Protein AF-C5LN02-F1 (afdb_monomer)

pLDDT: mean 79.09, std 23.13, range [32.88, 97.5]

Sequence (133 aa):
MFIADDRYTRKMIDAIHNGTLKSMVEAEELVSTPVFGLRIPTSLPGIPSEVLDPANGWADKQAYLQQLQRLAVLFNNNFEEYASKCPSRVAAAGPRVIESSGDTVRQTESNHSMATSSEVRRQTKAATVKDEI

Solvent-accessible surface area (backbone atoms only — not comparable to full-atom values): 8854 Å² total; per-residue (Å²): 135,85,70,84,49,70,69,47,60,52,48,54,52,48,29,56,75,73,39,55,52,54,54,36,60,76,67,63,49,50,47,67,41,91,42,60,60,49,72,38,57,64,64,49,93,95,44,67,47,64,71,58,45,69,66,65,73,41,92,50,62,65,61,46,51,54,50,54,43,53,49,27,51,54,53,53,63,66,39,57,86,47,53,90,81,47,59,67,72,59,67,71,58,52,51,50,73,78,77,73,92,78,76,93,73,85,88,81,90,87,88,78,80,88,80,77,99,77,79,90,82,82,89,81,90,86,89,78,83,92,84,81,139

Organism: Perkinsus marinus (strain ATCC 50983 / TXsc) (NCBI:txid423536)

Radius of gyration: 30.46 Å; Cα contacts (8 Å, |Δi|>4): 81; chains: 1; bounding box: 75×82×62 Å

Nearest PDB structures (foldseek):
  1xkv-assembly1_B  TM=9.693E-01  e=6.116E-07  Thermus thermophilus HB8
  2pc9-assembly3_C  TM=9.646E-01  e=7.433E-07  Thermus thermophilus HB8
  2pc9-assembly2_B  TM=9.693E-01  e=9.034E-07  Thermus thermophilus HB8
  1xkv-assembly1_A  TM=9.591E-01  e=6.965E-07  Thermus thermophilus HB8
  2pc9-assembly1_A  TM=8.523E-01  e=2.911E-06  Thermus thermophilus HB8

Foldseek 3Di:
DCDPDPVVVVQVVVCVVVCVVVVCVVVVQWDADQWQRDTWHCDGPPDPSCVRDVCSVDPDNVVVVVVSLVVLVVQLVVCPVCPVVDDPVVVVSGTDRDPDPPDPDDDDDDPDDDDDPPDDPDPDDDDDDDDDD

Structure (mmCIF, N/CA/C/O backbone):
data_AF-C5LN02-F1
#
_entry.id   AF-C5LN02-F1
#
loop_
_atom_site.group_PDB
_atom_site.id
_atom_site.type_symbol
_atom_site.label_atom_id
_atom_site.label_alt_id
_atom_site.label_comp_id
_atom_site.label_asym_id
_atom_site.label_entity_id
_atom_site.label_seq_id
_atom_site.pdbx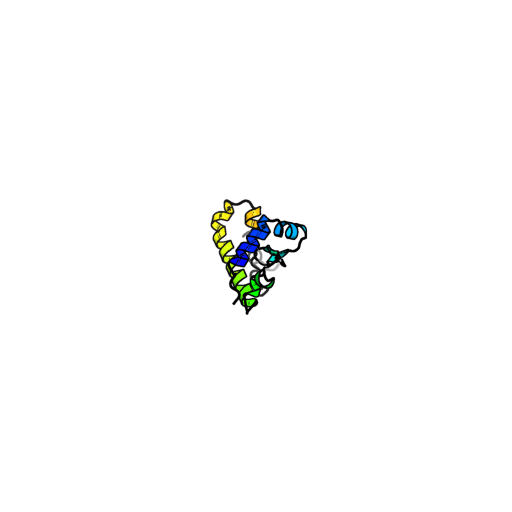_PDB_ins_code
_atom_site.Cartn_x
_atom_site.Cartn_y
_atom_site.Cartn_z
_atom_site.occupancy
_atom_site.B_iso_or_equiv
_atom_site.auth_seq_id
_atom_site.auth_comp_id
_atom_site.auth_asym_id
_atom_site.auth_atom_id
_atom_site.pdbx_PDB_model_num
ATOM 1 N N . MET A 1 1 ? -20.302 -3.540 1.214 1.00 45.75 1 MET A N 1
ATOM 2 C CA . MET A 1 1 ? -19.382 -2.886 0.262 1.00 45.75 1 MET A CA 1
ATOM 3 C C . MET A 1 1 ? -18.797 -1.662 0.952 1.00 45.75 1 MET A C 1
ATOM 5 O O . MET A 1 1 ? -19.457 -0.635 1.015 1.00 45.75 1 MET A O 1
ATOM 9 N N . PHE A 1 2 ? -17.622 -1.814 1.566 1.00 54.62 2 PHE A N 1
ATOM 10 C CA . PHE A 1 2 ? -16.899 -0.742 2.257 1.00 54.62 2 PHE A CA 1
ATOM 11 C C . PHE A 1 2 ? -15.977 -0.057 1.244 1.00 54.62 2 PHE A C 1
ATOM 13 O O . PHE A 1 2 ? -14.795 -0.370 1.164 1.00 54.62 2 PHE A O 1
ATOM 20 N N . ILE A 1 3 ? -16.529 0.805 0.388 1.00 51.62 3 ILE A N 1
ATOM 21 C CA . ILE A 1 3 ? -15.678 1.685 -0.422 1.00 51.62 3 ILE A CA 1
ATOM 22 C C . ILE A 1 3 ? -15.181 2.784 0.509 1.00 51.62 3 ILE A C 1
ATOM 24 O O . ILE A 1 3 ? -15.979 3.342 1.260 1.00 51.62 3 ILE A O 1
ATOM 28 N N . ALA A 1 4 ? -13.865 3.013 0.494 1.00 57.97 4 ALA A N 1
ATOM 29 C CA . ALA A 1 4 ? -13.159 3.971 1.330 1.00 57.97 4 ALA A CA 1
ATOM 30 C C . ALA A 1 4 ? -13.943 5.282 1.430 1.00 57.97 4 ALA A C 1
ATOM 32 O O . ALA A 1 4 ? -14.075 6.032 0.465 1.00 57.97 4 ALA A O 1
ATOM 33 N N . ASP A 1 5 ? -14.506 5.509 2.609 1.00 71.31 5 ASP A N 1
ATOM 34 C CA . ASP A 1 5 ? -15.122 6.772 2.948 1.00 71.31 5 ASP A CA 1
ATOM 35 C C . ASP A 1 5 ? -14.037 7.845 2.859 1.00 71.31 5 ASP A C 1
ATOM 37 O O . ASP A 1 5 ? -12.945 7.671 3.400 1.00 71.31 5 ASP A O 1
ATOM 41 N N . ASP A 1 6 ? -14.321 8.952 2.186 1.00 77.62 6 ASP A N 1
ATOM 42 C CA . ASP A 1 6 ? -13.391 10.074 2.070 1.00 77.62 6 ASP A CA 1
ATOM 43 C C . ASP A 1 6 ? -12.912 10.572 3.456 1.00 77.62 6 ASP A C 1
ATOM 45 O O . ASP A 1 6 ? -11.767 11.002 3.624 1.00 77.62 6 ASP A O 1
ATOM 49 N N . ARG A 1 7 ? -13.719 10.379 4.510 1.00 89.25 7 ARG A N 1
ATOM 50 C CA . ARG A 1 7 ? -13.311 10.620 5.903 1.00 89.25 7 ARG A CA 1
ATOM 51 C C . ARG A 1 7 ? -12.126 9.753 6.341 1.00 89.25 7 ARG A C 1
ATOM 53 O O . ARG A 1 7 ? -11.325 10.213 7.149 1.00 89.25 7 ARG A O 1
ATOM 60 N N . TYR A 1 8 ? -11.991 8.523 5.848 1.00 92.69 8 TYR A N 1
ATOM 61 C CA . TYR A 1 8 ? -10.868 7.644 6.190 1.00 92.69 8 TYR A CA 1
ATOM 62 C C . TYR A 1 8 ? -9.573 8.101 5.535 1.00 92.69 8 TYR A C 1
ATOM 64 O O . TYR A 1 8 ? -8.558 8.171 6.222 1.00 92.69 8 TYR A O 1
ATOM 72 N N . THR A 1 9 ? -9.599 8.498 4.262 1.00 92.25 9 THR A N 1
ATOM 73 C CA . THR A 1 9 ? -8.409 9.062 3.610 1.00 92.25 9 THR A CA 1
ATOM 74 C C . THR A 1 9 ? -7.942 10.331 4.327 1.00 92.25 9 THR A C 1
ATOM 76 O O . THR A 1 9 ? -6.751 10.463 4.602 1.00 92.25 9 THR A O 1
ATOM 79 N N . ARG A 1 10 ? -8.865 11.219 4.733 1.00 94.69 10 ARG A N 1
ATOM 80 C CA . ARG A 1 10 ? -8.529 12.400 5.555 1.00 94.69 10 ARG A CA 1
ATOM 81 C C . ARG A 1 10 ? -7.901 12.014 6.899 1.00 94.69 10 ARG A C 1
ATOM 83 O O . ARG A 1 10 ? -6.861 12.554 7.247 1.00 94.69 10 ARG A O 1
ATOM 90 N N . LYS A 1 11 ? -8.450 11.020 7.606 1.00 94.75 11 LYS A N 1
ATOM 91 C CA . LYS A 1 11 ? -7.865 10.524 8.868 1.00 94.75 11 LYS A CA 1
ATOM 92 C C . LYS A 1 11 ? -6.475 9.906 8.695 1.00 94.75 11 LYS A C 1
ATOM 94 O O . LYS A 1 11 ? -5.630 10.074 9.570 1.00 94.75 11 LYS A O 1
ATOM 99 N N . MET A 1 12 ? -6.216 9.209 7.585 1.00 94.88 12 MET A N 1
ATOM 100 C CA . MET A 1 12 ? -4.870 8.708 7.271 1.00 94.88 12 MET A CA 1
ATOM 101 C C . MET A 1 12 ? -3.890 9.869 7.069 1.00 94.88 12 MET A C 1
ATOM 103 O O . MET A 1 12 ? -2.773 9.818 7.576 1.00 94.88 12 MET A O 1
ATOM 107 N N . ILE A 1 13 ? -4.319 10.932 6.380 1.00 95.44 13 ILE A N 1
ATOM 108 C CA . ILE A 1 13 ? -3.529 12.157 6.198 1.00 95.44 13 ILE A CA 1
ATOM 109 C C . ILE A 1 13 ? -3.262 12.840 7.548 1.00 95.44 13 ILE A C 1
ATOM 111 O O . ILE A 1 13 ? -2.116 13.181 7.842 1.00 95.44 13 ILE A O 1
ATOM 115 N N . ASP A 1 14 ? -4.273 12.965 8.409 1.00 96.56 14 ASP A N 1
ATOM 116 C CA . ASP A 1 14 ? -4.108 13.527 9.755 1.00 96.56 14 ASP A CA 1
ATOM 117 C C . ASP A 1 14 ? -3.089 12.725 10.579 1.00 96.56 14 ASP A C 1
ATOM 119 O O . ASP A 1 14 ? -2.219 13.308 11.225 1.00 96.56 14 ASP A O 1
ATOM 123 N N . ALA A 1 15 ? -3.145 11.390 10.512 1.00 96.44 15 ALA A N 1
ATOM 124 C CA . ALA A 1 15 ? -2.203 10.495 11.187 1.00 96.44 15 ALA A CA 1
ATOM 125 C C . ALA A 1 15 ? -0.762 10.594 10.659 1.00 96.44 15 ALA A C 1
ATOM 127 O O . ALA A 1 15 ? 0.188 10.353 11.410 1.00 96.44 15 ALA A O 1
ATOM 128 N N . ILE A 1 16 ? -0.585 10.957 9.385 1.00 96.44 16 ILE A N 1
ATOM 129 C CA . ILE A 1 16 ? 0.730 11.282 8.820 1.00 96.44 16 ILE A CA 1
ATOM 130 C C . ILE A 1 16 ? 1.231 12.604 9.413 1.00 96.44 16 ILE A C 1
ATOM 132 O O . ILE A 1 16 ? 2.369 12.674 9.876 1.00 96.44 16 ILE A O 1
ATOM 136 N N . HIS A 1 17 ? 0.389 13.641 9.439 1.00 97.50 17 HIS A N 1
ATOM 137 C CA . HIS A 1 17 ? 0.787 14.977 9.894 1.00 97.50 17 HIS A CA 1
ATOM 138 C C . HIS A 1 17 ? 1.015 15.080 11.403 1.00 97.50 17 HIS A C 1
ATOM 140 O O . HIS A 1 17 ? 1.917 15.796 11.833 1.00 97.50 17 HIS A O 1
ATOM 146 N N . ASN A 1 18 ? 0.229 14.370 12.211 1.00 97.00 18 ASN A N 1
ATOM 147 C CA . ASN A 1 18 ? 0.353 14.393 13.669 1.00 97.00 18 ASN A CA 1
ATOM 148 C C . ASN A 1 18 ? 1.407 13.407 14.214 1.00 97.00 18 ASN A C 1
ATOM 150 O O . ASN A 1 18 ? 1.622 13.350 15.421 1.00 97.00 18 ASN A O 1
ATOM 154 N N . GLY A 1 19 ? 2.060 12.635 13.339 1.00 97.00 19 GLY A N 1
ATOM 155 C CA . GLY A 1 19 ? 3.123 11.700 13.704 1.00 97.00 19 GLY A CA 1
ATOM 156 C C . GLY A 1 19 ? 2.656 10.317 14.164 1.00 97.00 19 GLY A C 1
ATOM 157 O O . GLY A 1 19 ? 3.511 9.457 14.355 1.00 97.00 19 GLY A O 1
ATOM 158 N N . THR A 1 20 ? 1.348 10.052 14.272 1.00 96.94 20 THR A N 1
ATOM 159 C CA . THR A 1 20 ? 0.816 8.735 14.685 1.00 96.94 20 THR A CA 1
ATOM 160 C C . THR A 1 20 ? 1.373 7.617 13.807 1.00 96.94 20 THR A C 1
ATOM 162 O O . THR A 1 20 ? 1.888 6.624 14.316 1.00 96.94 20 THR A O 1
ATOM 165 N N . LEU A 1 21 ? 1.347 7.797 12.481 1.00 95.88 21 LEU A N 1
ATOM 166 C CA . LEU A 1 21 ? 1.844 6.775 11.558 1.00 95.88 21 LEU A CA 1
ATOM 167 C C . LEU A 1 21 ? 3.365 6.588 11.669 1.00 95.88 21 LEU A C 1
ATOM 169 O O . LEU A 1 21 ? 3.865 5.480 11.503 1.00 95.88 21 LEU A O 1
ATOM 173 N N . LYS A 1 22 ? 4.109 7.657 11.982 1.00 97.19 22 LYS A N 1
ATOM 174 C CA . LYS A 1 22 ? 5.556 7.578 12.212 1.00 97.19 22 LYS A CA 1
ATOM 175 C C . LYS A 1 22 ? 5.861 6.746 13.459 1.00 97.19 22 LYS A C 1
ATOM 177 O O . LYS A 1 22 ? 6.699 5.855 13.381 1.00 97.19 22 LYS A O 1
ATOM 182 N N . SER A 1 23 ? 5.154 6.986 14.562 1.00 96.75 23 SER A N 1
ATOM 183 C CA . SER A 1 23 ? 5.315 6.204 15.792 1.00 96.75 23 SER A CA 1
ATOM 184 C C . SER A 1 23 ? 4.997 4.723 15.577 1.00 96.75 23 SER A C 1
ATOM 186 O O . SER A 1 23 ? 5.725 3.872 16.074 1.00 96.75 23 SER A O 1
ATOM 188 N N . MET A 1 24 ? 3.988 4.402 14.763 1.00 95.88 24 MET A N 1
ATOM 189 C CA . MET A 1 24 ? 3.687 3.014 14.381 1.00 95.88 24 MET A CA 1
ATOM 190 C C . MET A 1 24 ? 4.820 2.369 13.571 1.00 95.88 24 MET A C 1
ATOM 192 O O . MET A 1 24 ? 5.122 1.194 13.761 1.00 95.88 24 MET A O 1
ATOM 196 N N . VAL A 1 25 ? 5.472 3.125 12.675 1.00 95.81 25 VAL A N 1
ATOM 197 C CA . VAL A 1 25 ? 6.650 2.642 11.932 1.00 95.81 25 VAL A CA 1
ATOM 198 C C . VAL A 1 25 ? 7.814 2.353 12.875 1.00 95.81 25 VAL A C 1
ATOM 200 O O . VAL A 1 25 ? 8.470 1.328 12.715 1.00 95.81 25 VAL A O 1
ATOM 203 N N . GLU A 1 26 ? 8.062 3.230 13.846 1.00 96.56 26 GLU A N 1
ATOM 204 C CA . GLU A 1 26 ? 9.116 3.059 14.856 1.00 96.56 26 GLU A CA 1
ATOM 205 C C . GLU A 1 26 ? 8.833 1.884 15.804 1.00 96.56 26 GLU A C 1
ATOM 207 O O . GLU A 1 26 ? 9.769 1.225 16.248 1.00 96.56 26 GLU A O 1
ATOM 212 N N . ALA A 1 27 ? 7.557 1.598 16.073 1.00 95.69 27 ALA A N 1
ATOM 213 C CA . ALA A 1 27 ? 7.102 0.482 16.900 1.00 95.69 27 ALA A CA 1
ATOM 214 C C . ALA A 1 27 ? 6.912 -0.843 16.128 1.00 95.69 27 ALA A C 1
ATOM 216 O O . ALA A 1 27 ? 6.488 -1.831 16.720 1.00 95.69 27 ALA A O 1
ATOM 217 N N . GLU A 1 28 ? 7.211 -0.878 14.823 1.00 94.06 28 GLU A N 1
ATOM 218 C CA . GLU A 1 28 ? 7.036 -2.052 13.948 1.00 94.06 28 GLU A CA 1
ATOM 219 C C . GLU A 1 28 ? 5.585 -2.585 13.861 1.00 94.06 28 GLU A C 1
ATOM 221 O O . GLU A 1 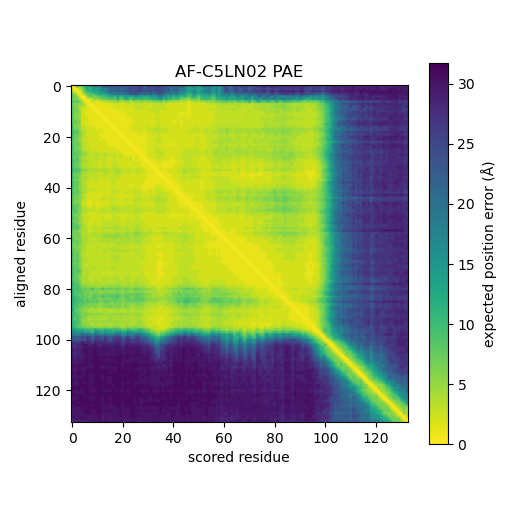28 ? 5.345 -3.757 13.580 1.00 94.06 28 GLU A O 1
ATOM 226 N N . GLU A 1 29 ? 4.582 -1.715 14.008 1.00 94.94 29 GLU A N 1
ATOM 227 C CA . GLU A 1 29 ? 3.150 -2.079 14.021 1.00 94.94 29 GLU A CA 1
ATOM 228 C C . GLU A 1 29 ? 2.511 -2.165 12.615 1.00 94.94 29 GLU A C 1
ATOM 230 O O . GLU A 1 29 ? 1.292 -2.017 12.440 1.00 94.94 29 GLU A O 1
ATOM 235 N N . LEU A 1 30 ? 3.337 -2.383 11.585 1.00 95.69 30 LEU A N 1
ATOM 236 C CA . LEU A 1 30 ? 2.921 -2.460 10.185 1.00 95.69 30 LEU A CA 1
ATOM 237 C C . LEU A 1 30 ? 3.203 -3.842 9.599 1.00 95.69 30 LEU A C 1
ATOM 239 O O . LEU A 1 30 ? 4.244 -4.448 9.841 1.00 95.69 30 LEU A O 1
ATOM 243 N N . VAL A 1 31 ? 2.314 -4.293 8.721 1.00 95.06 31 VAL A N 1
ATOM 244 C CA . VAL A 1 31 ? 2.446 -5.561 8.000 1.00 95.06 31 VAL A CA 1
ATOM 245 C C . VAL A 1 31 ? 2.847 -5.294 6.555 1.00 95.06 31 VAL A C 1
ATOM 247 O O . VAL A 1 31 ? 2.347 -4.371 5.916 1.00 95.06 31 VAL A O 1
ATOM 250 N N .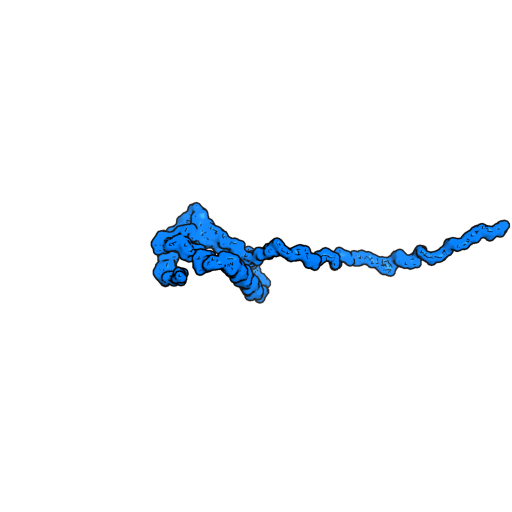 SER A 1 32 ? 3.766 -6.101 6.025 1.00 94.44 32 SER A N 1
ATOM 251 C CA . SER A 1 32 ? 4.171 -6.013 4.620 1.00 94.44 32 SER A CA 1
ATOM 252 C C . SER A 1 32 ? 3.207 -6.775 3.715 1.00 94.44 32 SER A C 1
ATOM 254 O O . SER A 1 32 ? 2.865 -7.926 3.976 1.00 94.44 32 SER A O 1
ATOM 256 N N . THR A 1 33 ? 2.815 -6.154 2.607 1.00 92.94 33 THR A N 1
ATOM 257 C CA . THR A 1 33 ? 2.009 -6.796 1.563 1.00 92.94 33 THR A CA 1
ATOM 258 C C . THR A 1 33 ? 2.857 -7.787 0.748 1.00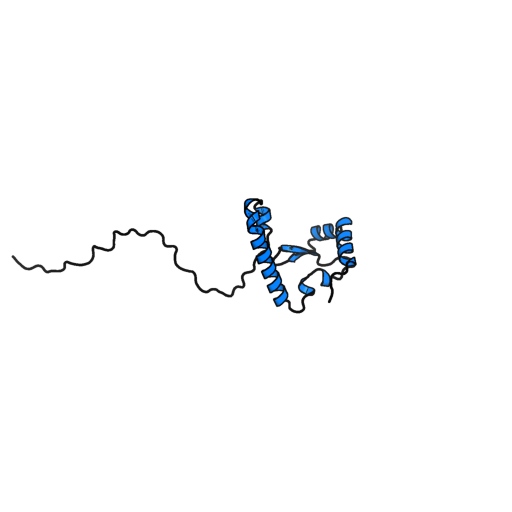 92.94 33 THR A C 1
ATOM 260 O O . THR A 1 33 ? 4.035 -7.525 0.485 1.00 92.94 33 THR A O 1
ATOM 263 N N . PRO A 1 34 ? 2.290 -8.925 0.305 1.00 90.12 34 PRO A N 1
ATOM 264 C CA . PRO A 1 34 ? 3.073 -10.030 -0.261 1.00 90.12 34 PRO A CA 1
ATOM 265 C C . PRO A 1 34 ? 3.727 -9.706 -1.616 1.00 90.12 34 PRO A C 1
ATOM 267 O O . PRO A 1 34 ? 4.862 -10.112 -1.867 1.00 90.12 34 PRO A O 1
ATOM 270 N N . VAL A 1 35 ? 3.028 -8.950 -2.470 1.00 94.06 35 VAL A N 1
ATOM 271 C CA . VAL A 1 35 ? 3.428 -8.674 -3.862 1.00 94.06 35 VAL A CA 1
ATOM 272 C C . VAL A 1 35 ? 4.181 -7.351 -3.985 1.00 94.06 35 VAL A C 1
ATOM 274 O O . VAL A 1 35 ? 5.288 -7.320 -4.509 1.00 94.06 35 VAL A O 1
ATOM 277 N N . PHE A 1 36 ? 3.611 -6.260 -3.471 1.00 95.38 36 PHE A N 1
ATOM 278 C CA . PHE A 1 36 ? 4.190 -4.919 -3.612 1.00 95.38 36 PHE A CA 1
ATOM 279 C C . PHE A 1 36 ? 5.149 -4.543 -2.476 1.00 95.38 36 PHE A C 1
ATOM 281 O O . PHE A 1 36 ? 5.805 -3.512 -2.556 1.00 95.38 36 PHE A O 1
ATOM 288 N N . GLY A 1 37 ? 5.222 -5.329 -1.394 1.00 94.44 37 GLY A N 1
ATOM 289 C CA . GLY A 1 37 ? 6.098 -5.027 -0.257 1.00 94.44 37 GLY A CA 1
ATOM 290 C C . GLY A 1 37 ? 5.752 -3.730 0.486 1.00 94.44 37 GLY A C 1
ATOM 291 O O . GLY A 1 37 ? 6.542 -3.265 1.302 1.00 94.44 37 GLY A O 1
ATOM 292 N N . LEU A 1 38 ? 4.581 -3.138 0.223 1.00 95.06 38 LEU A N 1
ATOM 293 C CA . LEU A 1 38 ? 4.086 -1.964 0.940 1.00 95.06 38 LEU A CA 1
ATOM 294 C C . LEU A 1 38 ? 3.806 -2.326 2.393 1.00 95.06 38 LEU A C 1
ATOM 296 O O . LEU A 1 38 ? 3.277 -3.404 2.655 1.00 95.06 38 LEU A O 1
ATOM 300 N N . ARG A 1 39 ? 4.110 -1.413 3.315 1.00 95.31 39 ARG A N 1
ATOM 301 C CA . ARG A 1 39 ? 3.803 -1.573 4.737 1.00 95.31 39 ARG A CA 1
ATOM 302 C C . ARG A 1 39 ? 2.478 -0.895 5.059 1.00 95.31 39 ARG A C 1
ATOM 304 O O . ARG A 1 39 ? 2.357 0.313 4.866 1.00 95.31 39 ARG A O 1
ATOM 311 N N . ILE A 1 40 ? 1.516 -1.669 5.547 1.00 94.62 40 ILE A N 1
ATOM 312 C CA . ILE A 1 40 ? 0.193 -1.197 5.964 1.00 94.62 40 ILE A CA 1
ATOM 313 C C . ILE A 1 40 ? 0.090 -1.212 7.495 1.00 94.62 40 ILE A C 1
ATOM 315 O O . ILE A 1 40 ? 0.544 -2.176 8.110 1.00 94.62 40 ILE A O 1
ATOM 319 N N . PRO A 1 41 ? -0.473 -0.175 8.137 1.00 95.12 41 PRO A N 1
ATOM 320 C CA . PRO A 1 41 ? -0.709 -0.198 9.577 1.00 95.12 41 PRO A CA 1
ATOM 321 C C . PRO A 1 41 ? -1.766 -1.246 9.937 1.00 95.12 41 PRO A C 1
ATOM 323 O O . PRO A 1 41 ? -2.756 -1.412 9.226 1.00 95.12 41 PRO A O 1
ATOM 326 N N . THR A 1 42 ? -1.566 -1.940 11.056 1.00 92.94 42 THR A N 1
ATOM 327 C CA . THR A 1 42 ? -2.529 -2.932 11.579 1.00 92.94 42 THR A CA 1
ATOM 328 C C . THR A 1 42 ? -3.780 -2.285 12.184 1.00 92.94 42 THR A C 1
ATOM 330 O O . THR A 1 42 ? -4.865 -2.874 12.202 1.00 92.94 42 THR A O 1
ATOM 333 N N . SER A 1 43 ? -3.650 -1.049 12.664 1.00 93.81 43 SER A N 1
ATOM 334 C CA . SER A 1 43 ? -4.751 -0.242 13.181 1.00 93.81 43 SER A CA 1
ATOM 335 C C . SER A 1 43 ? -4.471 1.242 12.966 1.00 93.81 43 SER A C 1
ATOM 337 O O . SER A 1 43 ? -3.318 1.655 12.854 1.00 93.81 43 SER A O 1
ATOM 339 N N . LEU A 1 44 ? -5.526 2.057 12.886 1.00 94.12 44 LEU A N 1
ATOM 340 C CA . LEU A 1 44 ? -5.394 3.509 12.845 1.00 94.12 44 LEU A CA 1
ATOM 341 C C . LEU A 1 44 ? -6.594 4.156 13.554 1.00 94.12 44 LEU A C 1
ATOM 343 O O . LEU A 1 44 ? -7.736 3.822 13.227 1.00 94.12 44 LEU A O 1
ATOM 347 N N . PRO A 1 45 ? -6.387 5.068 14.524 1.00 92.06 45 PRO A N 1
ATOM 348 C CA . PRO A 1 45 ? -7.479 5.639 15.305 1.00 92.06 45 PRO A CA 1
ATOM 349 C C . PRO A 1 45 ? -8.602 6.227 14.444 1.00 92.06 45 PRO A C 1
ATOM 351 O O . PRO A 1 45 ? -8.401 7.098 13.599 1.00 92.06 45 PRO A O 1
ATOM 354 N N . GLY A 1 46 ? -9.826 5.755 14.680 1.00 90.69 46 GLY A N 1
ATOM 355 C CA . GLY A 1 46 ? -11.007 6.231 13.967 1.00 90.69 46 GLY A CA 1
ATOM 356 C C . GLY A 1 46 ? -11.165 5.701 12.537 1.00 90.69 46 GLY A C 1
ATOM 357 O O . GLY A 1 46 ? -12.047 6.206 11.832 1.00 90.69 46 GLY A O 1
ATOM 358 N N . ILE A 1 47 ? -10.366 4.713 12.131 1.00 92.75 47 ILE A N 1
ATOM 359 C CA . ILE A 1 47 ? -10.549 3.920 10.912 1.00 92.75 47 ILE A CA 1
ATOM 360 C C . ILE A 1 47 ? -10.725 2.450 11.328 1.00 92.75 47 ILE A C 1
ATOM 362 O O . ILE A 1 47 ? -9.892 1.942 12.077 1.00 92.75 47 ILE A O 1
ATOM 366 N N . PRO A 1 48 ? -11.787 1.753 10.884 1.00 92.75 48 PRO A N 1
ATOM 367 C CA . PRO A 1 48 ? -11.925 0.319 11.127 1.00 92.75 48 PRO A CA 1
ATOM 368 C C . PRO A 1 48 ? -10.748 -0.452 10.516 1.00 92.75 48 PRO A C 1
ATOM 370 O O . PRO A 1 48 ? -10.413 -0.238 9.348 1.00 92.75 48 PRO A O 1
ATOM 373 N N . SER A 1 49 ? -10.123 -1.344 11.288 1.00 91.25 49 SER A N 1
ATOM 374 C CA . SER A 1 49 ? -8.941 -2.099 10.844 1.00 91.25 49 SER A CA 1
ATOM 375 C C . SER A 1 49 ? -9.210 -2.944 9.599 1.00 91.25 49 SER A C 1
ATOM 377 O O . SER A 1 49 ? -8.313 -3.148 8.784 1.00 91.25 49 SER A O 1
ATOM 379 N N . GLU A 1 50 ? -10.451 -3.382 9.395 1.00 89.88 50 GLU A N 1
ATOM 380 C CA . GLU A 1 50 ? -10.853 -4.166 8.229 1.00 89.88 50 GLU A CA 1
ATOM 381 C C . GLU A 1 50 ? -10.675 -3.387 6.921 1.00 89.88 50 GLU A C 1
ATOM 383 O O . GLU A 1 50 ? -10.470 -4.001 5.882 1.00 89.88 50 GLU A O 1
ATOM 388 N N . VAL A 1 51 ? -10.721 -2.052 6.959 1.00 90.69 51 VAL A N 1
ATOM 389 C CA . VAL A 1 51 ? -10.569 -1.189 5.775 1.00 90.69 51 VAL A CA 1
ATOM 390 C C . VAL A 1 51 ? -9.096 -0.987 5.395 1.00 90.69 51 VAL A C 1
ATOM 392 O O . VAL A 1 51 ? -8.804 -0.617 4.260 1.00 90.69 51 VAL A O 1
ATOM 395 N N . LEU A 1 52 ? -8.163 -1.224 6.323 1.00 92.19 52 LEU A N 1
ATOM 396 C CA . LEU A 1 52 ? -6.733 -0.965 6.114 1.00 92.19 52 LEU A CA 1
ATOM 397 C C . LEU A 1 52 ? -6.076 -2.000 5.193 1.00 92.19 52 LEU A C 1
ATOM 399 O O . LEU A 1 52 ? -5.197 -1.647 4.408 1.00 92.19 52 LEU A O 1
ATOM 403 N N . ASP A 1 53 ? -6.515 -3.260 5.266 1.00 92.06 53 ASP A N 1
ATOM 404 C CA . ASP A 1 53 ? -6.072 -4.309 4.350 1.00 92.06 53 ASP A CA 1
ATOM 405 C C . ASP A 1 53 ? -7.049 -4.429 3.165 1.00 92.06 53 ASP A C 1
ATOM 407 O O . ASP A 1 53 ? -8.183 -4.892 3.342 1.00 92.06 53 ASP A O 1
ATOM 411 N N . PRO A 1 54 ? -6.631 -4.073 1.934 1.00 90.81 54 PRO A N 1
ATOM 412 C CA . PRO A 1 54 ? -7.493 -4.143 0.757 1.00 90.81 54 PRO A CA 1
ATOM 413 C C . PRO A 1 54 ? -8.012 -5.556 0.471 1.00 90.81 54 PRO A C 1
ATOM 415 O O . PRO A 1 54 ? -9.078 -5.690 -0.138 1.00 90.81 54 PRO A O 1
ATOM 418 N N . ALA A 1 55 ? -7.334 -6.611 0.940 1.00 92.31 55 ALA A N 1
ATOM 419 C CA . ALA A 1 55 ? -7.816 -7.980 0.793 1.00 92.31 55 ALA A CA 1
ATOM 420 C C . ALA A 1 55 ? -9.198 -8.165 1.438 1.00 92.31 55 ALA A C 1
ATOM 422 O O . ALA A 1 55 ? -9.993 -8.984 0.975 1.00 92.31 55 ALA A O 1
ATOM 423 N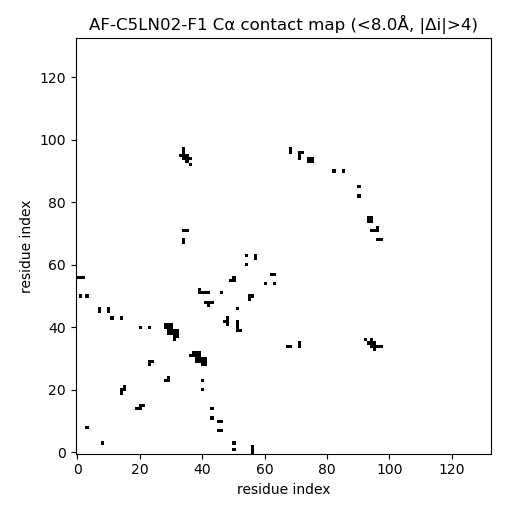 N . ASN A 1 56 ? -9.518 -7.429 2.505 1.00 92.25 56 ASN A N 1
ATOM 424 C CA . ASN A 1 56 ? -10.801 -7.514 3.215 1.00 92.25 56 ASN A CA 1
ATOM 425 C C . ASN A 1 56 ? -11.982 -6.939 2.430 1.00 92.25 56 ASN A C 1
ATOM 427 O O . ASN A 1 56 ? -13.124 -7.289 2.718 1.00 92.25 56 ASN A O 1
ATOM 431 N N . GLY A 1 57 ? -11.721 -6.135 1.397 1.00 90.69 57 GLY A N 1
ATOM 432 C CA . GLY A 1 57 ? -12.753 -5.683 0.465 1.00 90.69 57 GLY A CA 1
ATOM 433 C C . GLY A 1 57 ? -13.252 -6.775 -0.490 1.00 90.69 57 GLY A C 1
ATOM 434 O O . GLY A 1 57 ? -14.283 -6.589 -1.135 1.00 90.69 57 GLY A O 1
ATOM 435 N N . TRP A 1 58 ? -12.545 -7.905 -0.582 1.00 93.94 58 TRP A N 1
ATOM 436 C CA . TRP A 1 58 ? -12.837 -8.989 -1.518 1.00 93.94 58 TRP A CA 1
ATOM 437 C C . TRP A 1 58 ? -13.500 -10.170 -0.813 1.00 93.94 58 TRP A C 1
ATOM 439 O O . TRP A 1 58 ? -12.984 -10.688 0.178 1.00 93.94 58 TRP A O 1
ATOM 449 N N . ALA A 1 59 ? -14.626 -10.626 -1.367 1.00 94.69 59 ALA A N 1
ATOM 450 C CA . ALA A 1 59 ? -15.298 -11.841 -0.906 1.00 94.69 59 ALA A CA 1
ATOM 451 C C . ALA A 1 59 ? -14.459 -13.094 -1.206 1.00 94.69 59 ALA A C 1
ATOM 453 O O . ALA A 1 59 ? -14.333 -13.975 -0.361 1.00 94.69 59 ALA A O 1
ATOM 454 N N . ASP A 1 60 ? -13.851 -13.143 -2.394 1.00 95.50 60 ASP A N 1
ATOM 455 C CA . ASP A 1 60 ? -12.948 -14.210 -2.809 1.00 95.50 60 ASP A CA 1
ATOM 456 C C . ASP A 1 60 ? -11.487 -13.745 -2.703 1.00 95.50 60 ASP A C 1
ATOM 458 O O . ASP A 1 60 ? -11.012 -12.897 -3.466 1.00 95.50 60 ASP A O 1
ATOM 462 N N . LYS A 1 61 ? -10.765 -14.323 -1.740 1.00 92.81 61 LYS A N 1
ATOM 463 C CA . LYS A 1 61 ? -9.350 -14.025 -1.493 1.00 92.81 61 LYS A CA 1
ATOM 464 C C . LYS A 1 61 ? -8.439 -14.553 -2.602 1.00 92.81 61 LYS A C 1
ATOM 466 O O . LYS A 1 61 ? -7.396 -13.952 -2.847 1.00 92.81 61 LYS A O 1
ATOM 471 N N . GLN A 1 62 ? -8.818 -15.629 -3.290 1.00 93.25 62 GLN A N 1
ATOM 472 C CA . GLN A 1 62 ? -8.056 -16.137 -4.432 1.00 93.25 62 GLN A CA 1
ATOM 473 C C . GLN A 1 62 ? -8.199 -15.200 -5.631 1.00 93.25 62 GLN A C 1
ATOM 475 O O . GLN A 1 62 ? -7.195 -14.856 -6.254 1.00 93.25 62 GLN A O 1
ATOM 480 N N . ALA A 1 63 ? -9.408 -14.693 -5.895 1.00 95.00 63 ALA A N 1
ATOM 481 C CA . ALA A 1 63 ? -9.619 -13.676 -6.928 1.00 95.00 63 ALA A CA 1
ATOM 482 C C . ALA A 1 63 ? -8.809 -12.393 -6.653 1.00 95.00 63 ALA A C 1
ATOM 484 O O . ALA A 1 63 ? -8.207 -11.833 -7.573 1.00 95.00 63 ALA A O 1
ATOM 485 N N . TYR A 1 64 ? -8.731 -11.961 -5.386 1.00 94.81 64 TYR A N 1
ATOM 486 C CA . TYR A 1 64 ? -7.861 -10.853 -4.977 1.00 94.81 64 TYR A CA 1
ATOM 487 C C . TYR A 1 64 ? -6.387 -11.132 -5.295 1.00 94.81 64 TYR A C 1
ATOM 489 O O . TYR A 1 64 ? -5.731 -10.300 -5.920 1.00 94.81 64 TYR A O 1
ATOM 497 N N . LEU A 1 65 ? -5.869 -12.305 -4.912 1.00 93.12 65 LEU A N 1
ATOM 498 C CA . LEU A 1 65 ? -4.475 -12.677 -5.171 1.00 93.12 65 LEU A CA 1
ATOM 499 C C . LEU A 1 65 ? -4.161 -12.734 -6.672 1.00 93.12 65 LEU A C 1
ATOM 501 O O . LEU A 1 65 ? -3.131 -12.208 -7.092 1.00 93.12 65 LEU A O 1
ATOM 505 N N . GLN A 1 66 ? -5.060 -13.290 -7.488 1.00 94.12 66 GLN A N 1
ATOM 506 C CA . GLN A 1 66 ? -4.909 -13.321 -8.947 1.00 94.12 66 GLN A CA 1
ATOM 507 C C . GLN A 1 66 ? -4.860 -11.910 -9.548 1.00 94.12 66 GLN A C 1
ATOM 509 O O . GLN A 1 66 ? -4.014 -11.624 -10.398 1.00 94.12 66 GLN A O 1
ATOM 514 N N . GLN A 1 67 ? -5.728 -11.000 -9.094 1.00 95.50 67 GLN A N 1
ATOM 515 C CA . GLN A 1 67 ? -5.694 -9.609 -9.555 1.00 95.50 67 GLN A CA 1
ATOM 516 C C . GLN A 1 67 ? -4.453 -8.866 -9.074 1.00 95.50 67 GLN A C 1
ATOM 518 O O . GLN A 1 67 ? -3.867 -8.097 -9.836 1.00 95.50 67 GLN A O 1
ATOM 523 N N . LEU A 1 68 ? -4.004 -9.130 -7.848 1.00 95.00 68 LEU A N 1
ATOM 524 C CA . LEU A 1 68 ? -2.785 -8.545 -7.303 1.00 95.00 68 LEU A CA 1
ATOM 525 C C . LEU A 1 68 ? -1.548 -8.979 -8.108 1.00 95.00 68 LEU A C 1
ATOM 527 O O . LEU A 1 68 ? -0.703 -8.144 -8.432 1.00 95.00 68 LEU A O 1
ATOM 531 N N . GLN A 1 69 ? -1.470 -10.257 -8.494 1.00 95.00 69 GLN A N 1
ATOM 532 C CA . GLN A 1 69 ? -0.419 -10.783 -9.374 1.00 95.00 69 GLN A CA 1
ATOM 533 C C . GLN A 1 69 ? -0.495 -10.184 -10.781 1.00 95.00 69 GLN A C 1
ATOM 535 O O . GLN A 1 69 ? 0.520 -9.751 -11.325 1.00 95.00 69 GLN A O 1
ATOM 540 N N . ARG A 1 70 ? -1.696 -10.099 -11.365 1.00 96.00 70 ARG A N 1
ATOM 541 C CA . ARG A 1 70 ? -1.890 -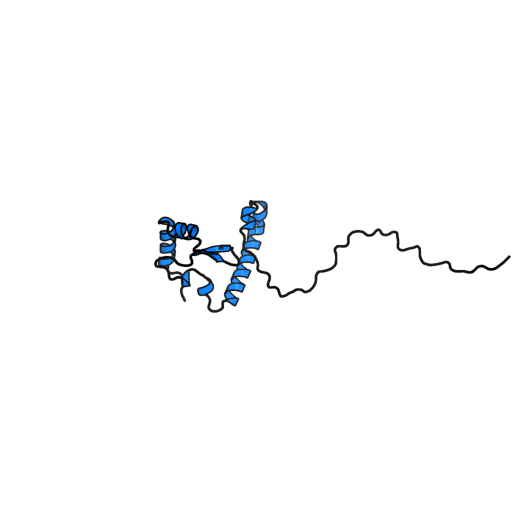9.455 -12.670 1.00 96.00 70 ARG A CA 1
ATOM 542 C C . ARG A 1 70 ? -1.424 -8.000 -12.647 1.00 96.00 70 ARG A C 1
ATOM 544 O O . ARG A 1 70 ? -0.756 -7.558 -13.579 1.00 96.00 70 ARG A O 1
ATOM 551 N N . LEU A 1 71 ? -1.750 -7.262 -11.586 1.00 96.81 71 LEU A N 1
ATOM 552 C CA . LEU A 1 71 ? -1.324 -5.877 -11.419 1.00 96.81 71 LEU A CA 1
ATOM 553 C C . LEU A 1 71 ? 0.204 -5.766 -11.337 1.00 96.81 71 LEU A C 1
ATOM 555 O O . LEU A 1 71 ? 0.771 -4.876 -11.964 1.00 96.81 71 LEU A O 1
ATOM 559 N N . ALA A 1 72 ? 0.879 -6.686 -10.642 1.00 96.56 72 ALA A N 1
ATOM 560 C CA . ALA A 1 72 ? 2.342 -6.723 -10.595 1.00 96.56 72 ALA A CA 1
ATOM 561 C C . ALA A 1 72 ? 2.976 -6.860 -11.984 1.00 96.56 72 ALA A C 1
ATOM 563 O O . ALA A 1 72 ? 3.904 -6.120 -12.305 1.00 96.56 72 ALA A O 1
ATOM 564 N N . VAL A 1 73 ? 2.441 -7.752 -12.823 1.00 96.81 73 VAL A N 1
ATOM 565 C CA . VAL A 1 73 ? 2.905 -7.916 -14.210 1.00 96.81 73 VAL A CA 1
ATOM 566 C C . VAL A 1 73 ? 2.726 -6.619 -15.000 1.00 96.81 73 VAL A C 1
ATOM 568 O O . VAL A 1 73 ? 3.653 -6.181 -15.671 1.00 96.81 73 VAL A O 1
ATOM 571 N N . LEU A 1 74 ? 1.573 -5.952 -14.878 1.00 97.06 74 LEU A N 1
ATOM 572 C CA . LEU A 1 74 ? 1.332 -4.675 -15.562 1.00 97.06 74 LEU A CA 1
ATOM 573 C C . LEU A 1 74 ? 2.314 -3.579 -15.122 1.00 97.06 74 LEU A C 1
ATOM 575 O O . LEU A 1 74 ? 2.811 -2.836 -15.967 1.00 97.06 74 LEU A O 1
ATOM 579 N N . PHE A 1 75 ? 2.617 -3.491 -13.824 1.00 96.88 75 PHE A N 1
ATOM 580 C CA . PHE A 1 75 ? 3.615 -2.552 -13.303 1.00 96.88 75 PHE A CA 1
ATOM 581 C C . PHE A 1 75 ? 5.017 -2.849 -13.841 1.00 96.88 75 PHE A C 1
ATOM 583 O O . PHE A 1 75 ? 5.702 -1.920 -14.265 1.00 96.88 75 PHE A O 1
ATOM 590 N N . ASN A 1 76 ? 5.423 -4.122 -13.854 1.00 95.56 76 ASN A N 1
ATOM 591 C CA . ASN A 1 76 ? 6.739 -4.528 -14.347 1.00 95.56 76 ASN A CA 1
ATOM 592 C C . ASN A 1 76 ? 6.888 -4.239 -15.843 1.00 95.56 76 ASN A C 1
ATOM 594 O O . ASN A 1 76 ? 7.857 -3.590 -16.227 1.00 95.56 76 ASN A O 1
ATOM 598 N N . ASN A 1 77 ? 5.891 -4.598 -16.655 1.00 96.62 77 ASN A N 1
ATOM 599 C CA . ASN A 1 77 ? 5.897 -4.323 -18.094 1.00 96.62 77 ASN A CA 1
ATOM 600 C C . ASN A 1 77 ? 5.959 -2.814 -18.378 1.00 96.62 77 ASN A C 1
ATOM 602 O O . ASN A 1 77 ? 6.724 -2.364 -19.223 1.00 96.62 77 ASN A O 1
ATOM 606 N N . ASN A 1 78 ? 5.186 -2.004 -17.644 1.00 96.56 78 ASN A N 1
ATOM 607 C CA . ASN A 1 78 ? 5.230 -0.547 -17.789 1.00 96.56 78 ASN A CA 1
ATOM 608 C C . ASN A 1 78 ? 6.582 0.048 -17.353 1.00 96.56 78 ASN A C 1
ATOM 610 O O . ASN A 1 78 ? 6.985 1.102 -17.838 1.00 96.56 78 ASN A O 1
ATOM 614 N N . PHE A 1 79 ? 7.286 -0.599 -16.422 1.00 96.38 79 PHE A N 1
ATOM 615 C CA . PHE A 1 79 ? 8.574 -0.124 -15.926 1.00 96.38 79 PHE A CA 1
ATOM 616 C C . PHE A 1 79 ? 9.745 -0.405 -16.884 1.00 96.38 79 PHE A C 1
ATOM 618 O O . PHE A 1 79 ? 10.774 0.266 -16.777 1.00 96.38 79 PHE A O 1
ATOM 625 N N . GLU A 1 80 ? 9.608 -1.332 -17.839 1.00 94.94 80 GLU A N 1
ATOM 626 C CA . GLU A 1 80 ? 10.684 -1.732 -18.765 1.00 94.94 80 GLU A CA 1
ATOM 627 C C . GLU A 1 80 ? 11.324 -0.543 -19.497 1.00 94.94 80 GLU A C 1
ATOM 629 O O . GLU A 1 80 ? 12.551 -0.448 -19.571 1.00 94.94 80 GLU A O 1
ATOM 634 N N . GLU A 1 81 ? 10.518 0.421 -19.956 1.00 94.44 81 GLU A N 1
ATOM 635 C CA . GLU A 1 81 ? 11.007 1.622 -20.655 1.00 94.44 81 GLU A CA 1
ATOM 636 C C . GLU A 1 81 ? 11.904 2.507 -19.764 1.00 94.44 81 GLU A C 1
ATOM 638 O O . GLU A 1 81 ? 12.800 3.216 -20.240 1.00 94.44 81 GLU A O 1
ATOM 643 N N . TYR A 1 82 ? 11.691 2.458 -18.450 1.00 94.06 82 TYR A N 1
ATOM 644 C CA . TYR A 1 82 ? 12.385 3.291 -17.471 1.00 94.06 82 TYR A CA 1
ATOM 645 C C . TYR A 1 82 ? 13.541 2.568 -16.777 1.00 94.06 82 TYR A C 1
ATOM 647 O O . TYR A 1 82 ? 14.368 3.231 -16.144 1.00 94.06 82 TYR A O 1
ATOM 655 N N . ALA A 1 83 ? 13.641 1.242 -16.910 1.00 92.25 83 ALA A N 1
ATOM 656 C CA . ALA A 1 83 ? 14.581 0.414 -16.157 1.00 92.25 83 ALA A CA 1
ATOM 657 C C . ALA A 1 83 ? 16.045 0.858 -16.325 1.00 92.25 83 ALA A C 1
ATOM 659 O O . ALA A 1 83 ? 16.784 0.944 -15.346 1.00 92.25 83 ALA A O 1
ATOM 660 N N . SER A 1 84 ? 16.450 1.229 -17.543 1.00 93.56 84 SER A N 1
ATOM 661 C CA . SER A 1 84 ? 17.815 1.698 -17.842 1.00 93.56 84 SER A CA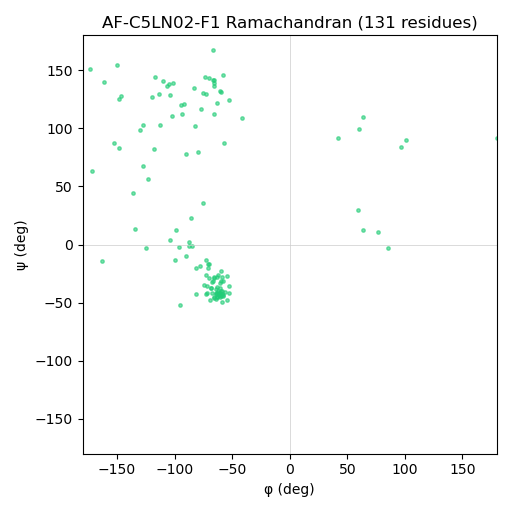 1
ATOM 662 C C . SER A 1 84 ? 18.138 3.087 -17.277 1.00 93.56 84 SER A C 1
ATOM 664 O O . SER A 1 84 ? 19.307 3.434 -17.115 1.00 93.56 84 SER A O 1
ATOM 666 N N . LYS A 1 85 ? 17.113 3.887 -16.963 1.00 94.56 85 LYS A N 1
ATOM 667 C CA . LYS A 1 85 ? 17.237 5.261 -16.447 1.00 94.56 85 LYS A CA 1
ATOM 668 C C . LYS A 1 85 ? 17.141 5.320 -14.923 1.00 94.56 85 LYS A C 1
ATOM 670 O O . LYS A 1 85 ? 17.230 6.404 -14.346 1.00 94.56 85 LYS A O 1
ATOM 675 N N . 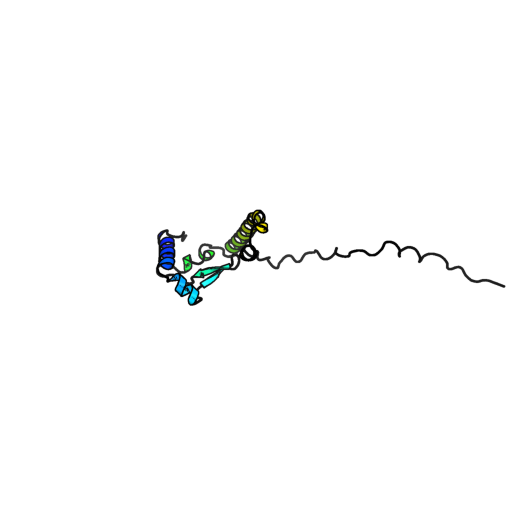CYS A 1 86 ? 16.928 4.181 -14.265 1.00 94.12 86 CYS A N 1
ATOM 676 C CA . CYS A 1 86 ? 16.632 4.124 -12.846 1.00 94.12 86 CYS A CA 1
ATOM 677 C C . CYS A 1 86 ? 17.791 3.521 -12.037 1.00 94.12 86 CYS A C 1
ATOM 679 O O . CYS A 1 86 ? 18.392 2.534 -12.461 1.00 94.12 86 CYS A O 1
ATOM 681 N N . PRO A 1 87 ? 18.099 4.051 -10.839 1.00 95.25 87 PRO A N 1
ATOM 682 C CA . PRO A 1 87 ? 19.024 3.392 -9.927 1.00 95.25 87 PRO A CA 1
ATOM 683 C C . PRO A 1 87 ? 18.542 1.981 -9.567 1.00 95.25 87 PRO A C 1
ATOM 685 O O . PRO A 1 87 ? 17.347 1.764 -9.363 1.00 95.25 87 PRO A O 1
ATOM 688 N N . SER A 1 88 ? 19.478 1.051 -9.367 1.00 92.25 88 SER A N 1
ATOM 689 C CA . SER A 1 88 ? 19.177 -0.350 -9.026 1.00 92.25 88 SER A CA 1
ATOM 690 C C . SER A 1 88 ? 18.242 -0.502 -7.822 1.00 92.25 88 SER A C 1
ATOM 692 O O . SER A 1 88 ? 17.369 -1.362 -7.832 1.00 92.25 88 SER A O 1
ATOM 694 N N . ARG A 1 89 ? 18.355 0.379 -6.816 1.00 94.50 89 ARG A N 1
ATOM 695 C CA . ARG A 1 89 ? 17.466 0.388 -5.638 1.00 94.50 89 ARG A CA 1
ATOM 696 C C . ARG A 1 89 ? 15.988 0.595 -5.980 1.00 94.50 89 ARG A C 1
ATOM 698 O O . ARG A 1 89 ? 15.134 0.115 -5.250 1.00 94.50 89 ARG A O 1
ATOM 705 N N . VAL A 1 90 ? 15.687 1.338 -7.047 1.00 93.81 90 VAL A N 1
ATOM 706 C CA . VAL A 1 90 ? 14.305 1.618 -7.455 1.00 93.81 90 VAL A CA 1
ATOM 707 C C . VAL A 1 90 ? 13.754 0.437 -8.240 1.00 93.81 90 VAL A C 1
ATOM 709 O O . VAL A 1 90 ? 12.651 -0.010 -7.952 1.00 93.81 90 VAL A O 1
ATOM 712 N N . ALA A 1 91 ? 14.551 -0.132 -9.150 1.00 91.31 91 ALA A N 1
ATOM 713 C CA . ALA A 1 91 ? 14.188 -1.368 -9.841 1.00 91.31 91 ALA A CA 1
ATOM 714 C C . ALA A 1 91 ? 13.943 -2.523 -8.846 1.00 91.31 91 ALA A C 1
ATOM 716 O O . ALA A 1 91 ? 12.977 -3.265 -8.979 1.00 91.31 91 ALA A O 1
ATOM 717 N N . ALA A 1 92 ? 14.764 -2.623 -7.795 1.00 92.69 92 ALA A N 1
ATOM 718 C CA . ALA A 1 92 ? 14.620 -3.631 -6.743 1.00 92.69 92 ALA A CA 1
ATOM 719 C C . ALA A 1 92 ? 13.393 -3.428 -5.828 1.00 92.69 92 ALA A C 1
ATOM 721 O O . ALA A 1 92 ? 13.009 -4.357 -5.121 1.00 92.69 92 ALA A O 1
ATOM 722 N N . ALA A 1 93 ? 12.783 -2.238 -5.823 1.00 94.62 93 ALA A N 1
ATOM 723 C CA . ALA A 1 93 ? 11.586 -1.937 -5.034 1.00 94.62 93 ALA A CA 1
ATOM 724 C C . ALA A 1 93 ? 10.272 -2.278 -5.768 1.00 94.62 93 ALA A C 1
ATOM 726 O O . ALA A 1 93 ? 9.194 -2.060 -5.216 1.00 94.62 93 ALA A O 1
ATOM 727 N N . GLY A 1 94 ? 10.354 -2.777 -7.007 1.00 94.06 94 GLY A N 1
ATOM 728 C CA . GLY A 1 94 ? 9.198 -3.181 -7.804 1.00 94.06 94 GLY A CA 1
ATOM 729 C C . GLY A 1 94 ? 8.445 -4.397 -7.240 1.00 94.06 94 GLY A C 1
ATOM 730 O O . GLY A 1 94 ? 8.930 -5.087 -6.337 1.00 94.06 94 GLY A O 1
ATOM 731 N N . PRO A 1 95 ? 7.238 -4.678 -7.762 1.00 96.19 95 PRO A N 1
ATOM 732 C CA . PRO A 1 95 ? 6.419 -5.782 -7.288 1.00 96.19 95 PRO A CA 1
ATOM 733 C C . PRO A 1 95 ? 6.998 -7.152 -7.665 1.00 96.19 95 PRO A C 1
ATOM 735 O O . PRO A 1 95 ? 7.521 -7.365 -8.762 1.00 96.19 95 PRO A O 1
ATOM 738 N N . ARG A 1 96 ? 6.841 -8.119 -6.756 1.00 93.12 96 ARG A N 1
ATOM 739 C CA . ARG A 1 96 ? 7.264 -9.511 -6.944 1.00 93.12 96 ARG A CA 1
ATOM 740 C C . ARG A 1 96 ? 6.133 -10.345 -7.530 1.00 93.12 96 ARG A C 1
ATOM 742 O O . ARG A 1 96 ? 5.077 -10.488 -6.914 1.00 93.12 96 ARG A O 1
ATOM 749 N N . VAL A 1 97 ? 6.374 -10.941 -8.693 1.00 87.50 97 VAL A N 1
ATOM 750 C CA . VAL A 1 97 ? 5.477 -11.951 -9.260 1.00 87.50 97 VAL A CA 1
ATOM 751 C C . VAL A 1 97 ? 5.715 -13.254 -8.502 1.00 87.50 97 VAL A C 1
ATOM 753 O O . VAL A 1 97 ? 6.819 -13.788 -8.499 1.00 87.50 97 VAL A O 1
ATOM 756 N N . ILE A 1 98 ? 4.690 -13.729 -7.797 1.00 77.81 98 ILE A N 1
ATOM 757 C CA . ILE A 1 98 ? 4.738 -15.018 -7.108 1.00 77.81 98 ILE A CA 1
ATOM 758 C C . ILE A 1 98 ? 4.425 -16.071 -8.164 1.00 77.81 98 ILE A C 1
ATOM 760 O O . ILE A 1 98 ? 3.265 -16.228 -8.543 1.00 77.81 98 ILE A O 1
ATOM 764 N N . GLU A 1 99 ? 5.448 -16.753 -8.668 1.00 62.16 99 GLU A N 1
ATOM 765 C CA . GLU A 1 99 ? 5.236 -17.908 -9.535 1.00 62.16 99 GLU A CA 1
ATOM 766 C C . GLU A 1 99 ? 4.511 -18.988 -8.728 1.00 62.16 99 GLU A C 1
ATOM 768 O O . GLU A 1 99 ? 4.964 -19.402 -7.657 1.00 62.16 99 GLU A O 1
ATOM 773 N N . SER A 1 100 ? 3.335 -19.410 -9.193 1.00 55.69 100 SER A N 1
ATOM 774 C CA . SER A 1 100 ? 2.651 -20.553 -8.602 1.00 55.69 100 SER A CA 1
ATOM 775 C C . SER A 1 100 ? 3.507 -21.788 -8.860 1.00 55.69 100 SER A C 1
ATOM 777 O O . SER A 1 100 ? 3.644 -22.201 -10.010 1.00 55.69 100 SER A O 1
ATOM 779 N N . SER A 1 101 ? 4.081 -22.372 -7.808 1.00 48.91 101 SER A N 1
ATOM 780 C CA . SER A 1 101 ? 4.756 -23.671 -7.853 1.00 48.91 101 SER A CA 1
ATOM 781 C C . SER A 1 101 ? 3.782 -24.740 -8.368 1.00 48.91 101 SER A C 1
ATOM 783 O O . SER A 1 101 ? 3.059 -25.353 -7.586 1.00 48.91 101 SER A O 1
ATOM 785 N N . GLY A 1 102 ? 3.707 -24.907 -9.689 1.00 47.81 102 GLY A N 1
ATOM 786 C CA . GLY A 1 102 ? 2.680 -25.719 -10.340 1.00 47.81 102 GLY A CA 1
ATOM 787 C C . GLY A 1 102 ? 2.960 -26.134 -11.785 1.00 47.81 102 GLY A C 1
ATOM 788 O O . GLY A 1 102 ? 2.327 -27.080 -12.227 1.00 47.81 102 GLY A O 1
ATOM 789 N N . ASP A 1 103 ? 3.938 -25.541 -12.481 1.00 39.19 103 ASP A N 1
ATOM 790 C CA . ASP A 1 103 ? 4.310 -25.939 -13.849 1.00 39.19 103 ASP A CA 1
ATOM 791 C C . ASP A 1 103 ? 5.818 -26.214 -13.977 1.00 39.19 103 ASP A C 1
ATOM 793 O O . ASP A 1 103 ? 6.560 -25.528 -14.677 1.00 39.19 103 ASP A O 1
ATOM 797 N N . THR A 1 104 ? 6.297 -27.281 -13.333 1.00 42.25 104 THR A N 1
ATOM 798 C CA . THR A 1 104 ? 7.554 -27.924 -13.750 1.00 42.25 104 THR A CA 1
ATOM 799 C C . THR A 1 104 ? 7.257 -28.815 -14.955 1.00 42.25 104 THR A C 1
ATOM 801 O O . THR A 1 104 ? 7.133 -30.032 -14.828 1.00 42.25 104 THR A O 1
ATOM 804 N N . VAL A 1 105 ? 7.146 -28.225 -16.147 1.00 44.06 105 VAL A N 1
ATOM 805 C CA . VAL A 1 105 ? 7.238 -28.972 -17.409 1.00 44.06 105 VAL A CA 1
ATOM 806 C C . VAL A 1 105 ? 8.228 -28.272 -18.336 1.00 44.06 105 VAL A C 1
ATOM 808 O O . VAL A 1 105 ? 7.889 -27.354 -19.068 1.00 44.06 105 VAL A O 1
ATOM 811 N N . ARG A 1 106 ? 9.452 -28.819 -18.318 1.00 39.09 106 ARG A N 1
ATOM 812 C CA . ARG A 1 106 ? 10.445 -28.848 -19.405 1.00 39.09 106 ARG A CA 1
ATOM 813 C C . ARG A 1 106 ? 10.931 -27.493 -19.923 1.00 39.09 106 ARG A C 1
ATOM 815 O O . ARG A 1 106 ? 10.346 -26.972 -20.858 1.00 39.09 106 ARG A O 1
ATOM 822 N N . GLN A 1 107 ? 12.112 -27.076 -19.455 1.00 32.88 107 GLN A N 1
ATOM 823 C CA . GLN A 1 107 ? 13.276 -26.823 -20.324 1.00 32.88 107 GLN A CA 1
ATOM 824 C C . GLN A 1 107 ? 14.573 -27.139 -19.564 1.00 32.88 107 GLN A C 1
ATOM 826 O O . GLN A 1 107 ? 15.233 -26.276 -18.997 1.00 32.88 107 GLN A O 1
ATOM 831 N N . THR A 1 108 ? 14.934 -28.417 -19.550 1.00 39.09 108 THR A N 1
ATOM 832 C CA . THR A 1 108 ? 16.336 -28.841 -19.513 1.00 39.09 108 THR A CA 1
ATOM 833 C C . THR A 1 108 ? 16.706 -29.240 -20.936 1.00 39.09 108 THR A C 1
ATOM 835 O O . THR A 1 108 ? 15.907 -29.904 -21.589 1.00 39.09 108 THR A O 1
ATOM 838 N N . GLU A 1 109 ? 17.913 -28.854 -21.362 1.00 36.84 109 GLU A N 1
ATOM 839 C CA . GLU A 1 109 ? 18.588 -29.172 -22.637 1.00 36.84 109 GLU A CA 1
ATOM 840 C C . GLU A 1 109 ? 18.468 -28.128 -23.768 1.00 36.84 109 GLU A C 1
ATOM 842 O O . GLU A 1 109 ? 17.694 -28.261 -24.706 1.00 36.84 109 GLU A O 1
ATOM 847 N N . SER A 1 110 ? 19.337 -27.111 -23.740 1.00 39.47 110 SER A N 1
ATOM 848 C CA . SER A 1 110 ? 20.324 -26.911 -24.824 1.00 39.47 110 SER A CA 1
ATOM 849 C C . SER A 1 110 ? 21.343 -25.816 -24.476 1.00 39.47 110 SER A C 1
ATOM 851 O O . SER A 1 110 ? 21.475 -24.809 -25.154 1.00 39.47 110 SER A O 1
ATOM 853 N N . ASN A 1 111 ? 22.132 -26.038 -23.423 1.00 39.97 111 ASN A N 1
ATOM 854 C CA . ASN A 1 111 ? 23.444 -25.400 -23.309 1.00 39.97 111 ASN A CA 1
ATOM 855 C C . ASN A 1 111 ? 24.509 -26.499 -23.286 1.00 39.97 111 ASN A C 1
ATOM 857 O O . ASN A 1 111 ? 24.987 -26.897 -22.227 1.00 39.97 111 ASN A O 1
ATOM 861 N N . HIS A 1 112 ? 24.889 -26.987 -24.468 1.00 38.88 112 HIS A N 1
ATOM 862 C CA . HIS A 1 112 ? 26.231 -27.529 -24.651 1.00 38.88 112 HIS A CA 1
ATOM 863 C C . HIS A 1 112 ? 26.885 -26.869 -25.862 1.00 38.88 112 HIS A C 1
ATOM 865 O O . HIS A 1 112 ? 26.565 -27.138 -27.017 1.00 38.88 112 HIS A O 1
ATOM 871 N N . SER A 1 113 ? 27.775 -25.938 -25.532 1.00 43.91 113 SER A N 1
ATOM 872 C CA . SER A 1 113 ? 28.723 -25.288 -26.420 1.00 43.91 113 SER A CA 1
ATOM 873 C C . SER A 1 113 ? 29.749 -26.302 -26.933 1.00 43.91 113 SER A C 1
ATOM 875 O O . SER A 1 113 ? 30.241 -27.117 -26.162 1.00 43.91 113 SER A O 1
ATOM 877 N N . MET A 1 114 ? 30.077 -26.189 -28.221 1.00 39.53 114 MET A N 1
ATOM 878 C CA . MET A 1 114 ? 31.351 -26.566 -28.844 1.00 39.53 114 MET A CA 1
ATOM 879 C C . MET A 1 114 ? 31.995 -27.892 -28.401 1.00 39.53 114 MET A C 1
ATOM 881 O O . MET A 1 114 ? 32.887 -27.919 -27.558 1.00 39.53 114 MET A O 1
ATOM 885 N N . ALA A 1 115 ? 31.674 -28.963 -29.127 1.00 35.81 115 ALA A N 1
ATOM 886 C CA . ALA A 1 115 ? 32.616 -30.050 -29.373 1.00 35.81 115 ALA A CA 1
ATOM 887 C C . ALA A 1 115 ? 32.955 -30.073 -30.872 1.00 35.81 115 ALA A C 1
ATOM 889 O O . ALA A 1 115 ? 32.090 -29.987 -31.742 1.00 35.81 115 ALA A O 1
ATOM 890 N N . THR A 1 116 ? 34.250 -30.092 -31.150 1.00 38.78 116 THR A N 1
ATOM 891 C CA . THR A 1 116 ? 34.909 -29.882 -32.439 1.00 38.78 116 THR A CA 1
ATOM 892 C C . THR A 1 116 ? 34.602 -30.974 -33.469 1.00 38.78 116 THR A C 1
ATOM 894 O O . THR A 1 116 ? 34.668 -32.166 -33.179 1.00 38.78 116 THR A O 1
ATOM 897 N N . SER A 1 117 ? 34.326 -30.558 -34.707 1.00 45.81 117 SER A N 1
ATOM 898 C CA . SER A 1 117 ? 33.855 -31.384 -35.834 1.00 45.81 117 SER A CA 1
ATOM 899 C C . SER A 1 117 ? 34.931 -32.274 -36.498 1.00 45.81 117 SER A C 1
ATOM 901 O O . SER A 1 117 ? 34.927 -32.463 -37.713 1.00 45.81 117 SER A O 1
ATOM 903 N N . SER A 1 118 ? 35.885 -32.825 -35.741 1.00 49.19 118 SER A N 1
ATOM 904 C CA . SER A 1 118 ? 37.035 -33.559 -36.308 1.00 49.19 118 SER A CA 1
ATOM 905 C C . SER A 1 118 ? 37.253 -34.989 -35.793 1.00 49.19 118 SER A C 1
ATOM 907 O O . SER A 1 118 ? 38.086 -35.694 -36.357 1.00 49.19 118 SER A O 1
ATOM 909 N N . GLU A 1 119 ? 36.464 -35.489 -34.836 1.00 45.72 119 GLU A N 1
ATOM 910 C CA . GLU A 1 119 ? 36.735 -36.796 -34.198 1.00 45.72 119 GLU A CA 1
ATOM 911 C C . GLU A 1 119 ? 35.832 -37.969 -34.652 1.00 45.72 119 GLU A C 1
ATOM 913 O O . GLU A 1 119 ? 35.951 -39.074 -34.133 1.00 45.72 119 GLU A O 1
ATOM 918 N N . VAL A 1 120 ? 34.926 -37.792 -35.626 1.00 44.91 120 VAL A N 1
ATOM 919 C CA . VAL A 1 120 ? 33.886 -38.807 -35.956 1.00 44.91 120 VAL A CA 1
ATOM 920 C C . VAL A 1 120 ? 34.230 -39.698 -37.168 1.00 44.91 120 VAL A C 1
ATOM 922 O O . VAL A 1 120 ? 33.391 -40.444 -37.664 1.00 44.91 120 VAL A O 1
ATOM 925 N N . ARG A 1 121 ? 35.475 -39.712 -37.672 1.00 43.44 121 ARG A N 1
ATOM 926 C CA . ARG A 1 121 ? 35.783 -40.475 -38.908 1.00 43.44 121 ARG A CA 1
ATOM 927 C C . ARG A 1 121 ? 37.061 -41.312 -38.912 1.00 43.44 121 ARG A C 1
ATOM 929 O O . ARG A 1 121 ? 37.768 -41.316 -39.918 1.00 43.44 121 ARG A O 1
ATOM 936 N N . ARG A 1 122 ? 37.354 -42.067 -37.843 1.00 47.56 122 ARG A N 1
ATOM 937 C CA . ARG A 1 122 ? 38.472 -43.044 -37.862 1.00 47.56 122 ARG A CA 1
ATOM 938 C C . ARG A 1 122 ? 38.222 -44.442 -37.289 1.00 47.56 122 ARG A C 1
ATOM 940 O O . ARG A 1 122 ? 39.166 -45.217 -37.213 1.00 47.56 122 ARG A O 1
ATOM 947 N N . GLN A 1 123 ? 36.977 -44.843 -37.031 1.00 46.41 123 GLN A N 1
ATOM 948 C CA . GLN A 1 123 ? 36.692 -46.217 -36.593 1.00 46.41 123 GLN A CA 1
ATOM 949 C C . GLN A 1 123 ? 35.696 -46.955 -37.494 1.00 46.41 123 GLN A C 1
ATOM 951 O O . GLN A 1 123 ? 34.698 -47.487 -37.037 1.00 46.41 123 GLN A O 1
ATOM 956 N N . THR A 1 124 ? 35.999 -47.052 -38.789 1.00 40.88 124 THR A N 1
ATOM 957 C CA . THR A 1 124 ? 35.500 -48.164 -39.613 1.00 40.88 124 THR A CA 1
ATOM 958 C C . THR A 1 124 ? 36.516 -48.499 -40.699 1.00 40.88 124 THR A C 1
ATOM 960 O O . THR A 1 124 ? 36.821 -47.639 -41.524 1.00 40.88 124 THR A O 1
ATOM 963 N N . LYS A 1 125 ? 36.920 -49.780 -40.727 1.00 39.19 125 LYS A N 1
ATOM 964 C CA . LYS A 1 125 ? 37.588 -50.524 -41.815 1.00 39.19 125 LYS A CA 1
ATOM 965 C C . LYS A 1 125 ? 39.111 -50.710 -41.691 1.00 39.19 125 LYS A C 1
ATOM 967 O O . LYS A 1 125 ? 39.879 -49.935 -42.240 1.00 39.19 125 LYS A O 1
ATOM 972 N N . ALA A 1 126 ? 39.512 -51.811 -41.047 1.00 40.34 126 ALA A N 1
ATOM 973 C CA . ALA A 1 126 ? 40.384 -52.841 -41.640 1.00 40.34 126 ALA A CA 1
ATOM 974 C C . ALA A 1 126 ? 40.648 -53.971 -40.623 1.00 40.34 126 ALA A C 1
ATOM 976 O O . ALA A 1 126 ? 41.590 -53.918 -39.840 1.00 40.34 126 ALA A O 1
ATOM 977 N N . ALA A 1 127 ? 39.806 -55.004 -40.652 1.00 40.12 127 ALA A N 1
ATOM 978 C CA . ALA A 1 127 ? 40.148 -56.332 -40.160 1.00 40.12 127 ALA A CA 1
ATOM 979 C C . ALA A 1 127 ? 40.196 -57.261 -41.379 1.00 40.12 127 ALA A C 1
ATOM 981 O O . ALA A 1 127 ? 39.160 -57.616 -41.933 1.00 40.12 127 ALA A O 1
ATOM 982 N N . THR A 1 128 ? 41.399 -57.593 -41.838 1.00 46.25 128 THR A N 1
ATOM 983 C CA . THR A 1 128 ? 41.705 -58.740 -42.713 1.00 46.25 128 THR A CA 1
ATOM 984 C C . THR A 1 128 ? 43.156 -59.101 -42.394 1.00 46.25 128 THR A C 1
ATOM 986 O O . THR A 1 128 ? 44.052 -58.311 -42.666 1.00 46.25 128 THR A O 1
ATOM 989 N N . VAL A 1 129 ? 43.334 -59.955 -41.385 1.00 48.75 129 VAL A N 1
ATOM 990 C CA . VAL A 1 129 ? 43.713 -61.378 -41.505 1.00 48.75 129 VAL A CA 1
ATOM 991 C C . VAL A 1 129 ? 45.101 -61.541 -42.128 1.00 48.75 129 VAL A C 1
ATOM 993 O O . VAL A 1 129 ? 45.3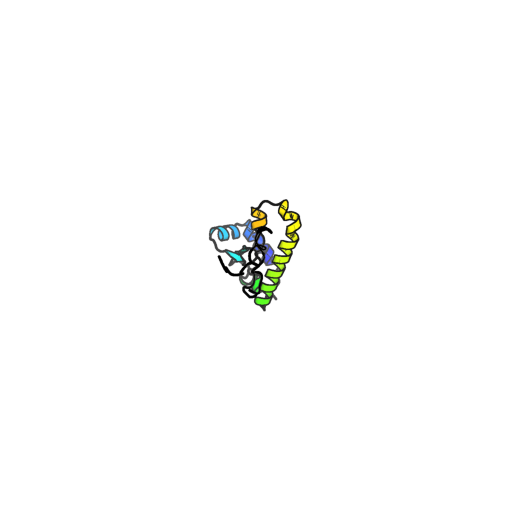21 -61.249 -43.296 1.00 48.75 129 VAL A O 1
ATOM 996 N N . LYS A 1 130 ? 46.020 -61.974 -41.259 1.00 42.00 130 LYS A N 1
ATOM 997 C CA . LYS A 1 130 ? 47.347 -62.497 -41.567 1.00 42.00 130 LYS A CA 1
ATOM 998 C C . LYS A 1 130 ? 47.195 -63.893 -42.163 1.00 42.00 130 LYS A C 1
ATOM 1000 O O . LYS A 1 130 ? 46.566 -64.709 -41.510 1.00 42.00 130 LYS A O 1
ATOM 1005 N N . ASP A 1 131 ? 47.844 -64.101 -43.296 1.00 41.78 131 ASP A N 1
ATOM 1006 C CA . ASP A 1 131 ? 48.353 -65.341 -43.902 1.00 41.78 131 ASP A CA 1
ATOM 1007 C C . ASP A 1 131 ? 49.398 -64.807 -44.914 1.00 41.78 131 ASP A C 1
ATOM 1009 O O . ASP A 1 131 ? 49.156 -63.763 -45.516 1.00 41.78 131 ASP A O 1
ATOM 1013 N N . GLU A 1 132 ? 50.592 -65.316 -45.185 1.00 37.66 132 GLU A N 1
ATOM 1014 C CA . GLU A 1 132 ? 51.403 -66.465 -44.798 1.00 37.66 132 GLU A CA 1
ATOM 1015 C C . GLU A 1 132 ? 52.780 -66.198 -45.479 1.00 37.66 132 GLU A C 1
ATOM 1017 O O . GLU A 1 132 ? 52.800 -65.584 -46.547 1.00 37.66 132 GLU A O 1
ATOM 1022 N N . ILE A 1 133 ? 53.881 -66.697 -44.892 1.00 38.78 133 ILE A N 1
ATOM 1023 C CA . ILE A 1 133 ? 55.259 -66.836 -45.449 1.00 38.78 133 ILE A CA 1
ATOM 1024 C C . ILE A 1 133 ? 56.118 -65.563 -45.578 1.00 38.78 133 ILE A C 1
ATOM 1026 O O . ILE A 1 133 ? 55.930 -64.749 -46.507 1.00 38.78 133 ILE A O 1
#

InterPro domains:
  IPR001272 Phosphoenolpyruvate carboxykinase, ATP-utilising [PTHR30031] (7-96)
  IPR013035 Phosphoenolpyruvate carboxykinase, C-terminal [G3DSA:3.90.228.20] (5-97)

Mean predicted aligned error: 13.38 Å

Secondary structure (DSSP, 8-state):
-----HHHHHHHHHHHHTSHHHHHHHTT-EEE-TTT--EEES-BTTB-HHHHSGGGG-S-HHHHHHHHHHHHHHHHHHHHHHHTTS-HHHHTTSPPP---TT--------------TTSSSSSS---------